Protein AF-A0A378ALI8-F1 (afdb_monomer)

Nearest PDB structures (foldseek):
  3pxp-assembly1_A  TM=5.967E-01  e=2.540E+00  Chloroflexus aurantiacus J-10-fl

Solvent-accessible surface area (backbone atoms only — not comparable to full-atom values): 5602 Å² total; per-residue (Å²): 121,74,34,82,67,58,72,71,56,58,54,37,56,77,68,70,47,96,68,85,75,52,72,69,38,52,52,22,44,29,59,65,69,66,48,50,66,66,53,38,35,49,54,26,54,76,65,75,44,87,48,75,88,65,79,70,81,75,71,79,74,68,78,50,73,66,59,48,53,55,57,62,69,44,64,88,56,91,83,86,87,76,81,81,87,127

Foldseek 3Di:
DQQPDDPVLVVCVVVVHDDQDDPSSLVSVCVSVVPDLVRSCVSCVSNVHHGDDDDDDPPPPPDDPVVVVVVVVCPPDDDDDDDDDD

Organism: Klebsiella pneumoniae (NCBI:txid573)

Sequence (86 aa):
MLADVGVTWYTWLEQGREVNPSEAVLVGVANALQCSPLETRHLFVLAGLTPPEATQVTVCEGISPGTRRMLDSLMPQPASIQKPNL

Mean predicted aligned error: 11.87 Å

Secondary structure (DSSP, 8-state):
--SS--HHHHHHHHTT------HHHHHHHHHHTT--HHHHHHHHHHTTSPPP--S------PPPHHHHHHHHHTTTS-----PPP-

pLDDT: mean 80.0, std 12.63, range [48.25, 95.88]

Radius of gyration: 19.73 Å; Cα contacts (8 Å, |Δi|>4): 49; chains: 1; bounding box: 43×22×50 Å

Structure (mmCIF, N/CA/C/O backbone):
data_AF-A0A378ALI8-F1
#
_entry.id   AF-A0A378ALI8-F1
#
loop_
_atom_site.group_PDB
_atom_site.id
_atom_site.type_symbol
_atom_site.label_atom_id
_atom_site.label_alt_id
_atom_site.label_comp_id
_atom_site.label_asym_id
_atom_site.label_entity_id
_atom_site.label_seq_id
_atom_site.pdbx_PDB_ins_code
_atom_site.Cartn_x
_atom_site.Cartn_y
_atom_site.Cartn_z
_atom_site.occupancy
_atom_site.B_iso_or_equiv
_atom_site.auth_seq_id
_atom_site.auth_comp_id
_atom_site.auth_asym_id
_atom_site.auth_atom_id
_atom_site.pdbx_PDB_model_num
ATOM 1 N N . MET A 1 1 ? 15.046 6.863 -11.452 1.00 52.22 1 MET A N 1
ATOM 2 C CA . MET A 1 1 ? 13.691 6.484 -11.904 1.00 52.22 1 MET A CA 1
ATOM 3 C C . MET A 1 1 ? 13.094 5.620 -10.801 1.00 52.22 1 MET A C 1
ATOM 5 O O . MET A 1 1 ? 13.768 4.689 -10.392 1.00 52.22 1 MET A O 1
ATOM 9 N N . LEU A 1 2 ? 11.952 5.994 -10.212 1.00 52.62 2 LEU A N 1
ATOM 10 C CA . LEU A 1 2 ? 11.519 5.476 -8.894 1.00 52.62 2 LEU A CA 1
ATOM 11 C C . LEU A 1 2 ? 10.931 4.051 -8.909 1.00 52.62 2 LEU A C 1
ATOM 13 O O . LEU A 1 2 ? 10.869 3.426 -7.862 1.00 52.62 2 LEU A O 1
ATOM 17 N N . ALA A 1 3 ? 10.576 3.514 -10.076 1.00 58.84 3 ALA A N 1
ATOM 18 C CA . ALA A 1 3 ? 10.118 2.126 -10.221 1.00 58.84 3 ALA A CA 1
ATOM 19 C C . ALA A 1 3 ? 10.488 1.509 -11.586 1.00 58.84 3 ALA A C 1
ATOM 21 O O . ALA A 1 3 ? 9.970 0.467 -11.961 1.00 58.84 3 ALA A O 1
ATOM 22 N N . ASP A 1 4 ? 11.342 2.191 -12.354 1.00 61.75 4 ASP A N 1
ATOM 23 C CA . ASP A 1 4 ? 11.672 1.865 -13.751 1.00 61.75 4 ASP A CA 1
ATOM 24 C C . ASP A 1 4 ? 10.462 1.689 -14.699 1.00 61.75 4 ASP A C 1
ATOM 26 O O . ASP A 1 4 ? 10.568 1.131 -15.788 1.00 61.75 4 ASP A O 1
ATOM 30 N N . VAL A 1 5 ? 9.308 2.252 -14.324 1.00 66.00 5 VAL A N 1
ATOM 31 C CA . VAL A 1 5 ? 8.104 2.328 -15.162 1.00 66.00 5 VAL A CA 1
ATOM 32 C C . VAL A 1 5 ? 7.802 3.766 -15.560 1.00 66.00 5 VAL A C 1
ATOM 34 O O . VAL A 1 5 ? 7.884 4.692 -14.752 1.00 66.00 5 VAL A O 1
ATOM 37 N N . GLY A 1 6 ? 7.473 3.958 -16.838 1.00 69.25 6 GLY A N 1
ATOM 38 C CA . GLY A 1 6 ? 7.066 5.253 -17.378 1.00 69.25 6 GLY A CA 1
ATOM 39 C C . GLY A 1 6 ? 5.654 5.655 -16.939 1.00 69.25 6 GLY A C 1
ATOM 40 O O . GLY A 1 6 ? 4.822 4.807 -16.623 1.00 69.25 6 GLY A O 1
A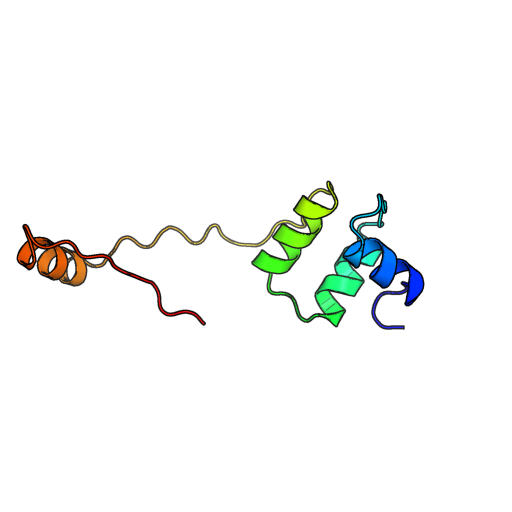TOM 41 N N . VAL A 1 7 ? 5.353 6.956 -16.994 1.00 69.81 7 VAL A N 1
ATOM 42 C CA . VAL A 1 7 ? 4.045 7.547 -16.625 1.00 69.81 7 VAL A CA 1
ATOM 43 C C . VAL A 1 7 ? 2.866 6.878 -17.352 1.00 69.81 7 VAL A C 1
ATOM 45 O O . VAL A 1 7 ? 1.805 6.650 -16.770 1.00 69.81 7 VAL A O 1
ATOM 48 N N . THR A 1 8 ? 3.061 6.503 -18.618 1.00 67.31 8 THR A N 1
ATOM 49 C CA . THR A 1 8 ? 2.059 5.801 -19.435 1.00 67.31 8 THR A CA 1
ATOM 50 C C . THR A 1 8 ? 1.643 4.462 -18.831 1.00 67.31 8 THR A C 1
ATOM 52 O O . THR A 1 8 ? 0.468 4.111 -18.874 1.00 67.31 8 THR A O 1
ATOM 55 N N . TRP A 1 9 ? 2.585 3.732 -18.229 1.00 72.69 9 TRP A N 1
ATOM 56 C CA . TRP A 1 9 ? 2.299 2.440 -17.611 1.00 72.69 9 TRP A CA 1
ATOM 57 C C . TRP A 1 9 ? 1.429 2.599 -16.360 1.00 72.69 9 TRP A C 1
ATOM 59 O O . TRP A 1 9 ? 0.423 1.906 -16.227 1.00 72.69 9 TRP A O 1
ATOM 69 N N . TYR A 1 10 ? 1.744 3.578 -15.504 1.00 68.12 10 TYR A N 1
ATOM 70 C CA . TYR A 1 10 ? 0.912 3.912 -14.341 1.00 68.12 10 TYR A CA 1
ATOM 71 C C . TYR A 1 10 ? -0.511 4.310 -14.764 1.00 68.12 10 TYR A C 1
ATOM 73 O O . TYR A 1 10 ? -1.494 3.910 -14.153 1.00 68.12 10 TYR A O 1
ATOM 81 N N . THR A 1 11 ? -0.640 5.038 -15.875 1.00 75.00 11 THR A N 1
ATOM 82 C CA . THR A 1 11 ? -1.952 5.465 -16.381 1.00 75.00 11 THR A CA 1
ATOM 83 C C . THR A 1 11 ? -2.794 4.280 -16.872 1.00 75.00 11 THR A C 1
ATOM 85 O O . THR A 1 11 ? -4.010 4.283 -16.716 1.00 75.00 11 THR A O 1
ATOM 88 N N . TRP A 1 12 ? -2.178 3.247 -17.452 1.00 75.69 12 TRP A N 1
ATOM 89 C CA . TRP A 1 12 ? -2.893 2.028 -17.848 1.00 75.69 12 TRP A CA 1
ATOM 90 C C . TRP A 1 12 ? -3.328 1.177 -16.661 1.00 75.69 12 TRP A C 1
ATOM 92 O O . TRP A 1 12 ? -4.417 0.604 -16.717 1.00 75.69 12 TRP A O 1
ATOM 102 N N . LEU A 1 13 ? -2.517 1.146 -15.600 1.00 73.44 13 LEU A N 1
ATOM 103 C CA . LEU A 1 13 ? -2.880 0.522 -14.330 1.00 73.44 13 LEU A CA 1
ATOM 104 C C . LEU A 1 13 ? -4.163 1.158 -13.763 1.00 73.44 13 LEU A C 1
ATOM 106 O O . LEU A 1 13 ? -5.129 0.451 -13.495 1.00 73.44 13 LEU A O 1
ATOM 110 N N . GLU A 1 14 ? -4.212 2.491 -13.679 1.00 77.19 14 GLU A N 1
ATOM 111 C CA . GLU A 1 14 ? -5.386 3.247 -13.197 1.00 77.19 14 GLU A CA 1
ATOM 112 C C . GLU A 1 14 ? -6.631 3.054 -14.081 1.00 77.19 14 GLU A C 1
ATOM 114 O O . GLU A 1 14 ? -7.765 3.094 -13.612 1.00 77.19 14 GLU A O 1
ATOM 119 N N . GLN A 1 15 ? -6.436 2.820 -15.381 1.00 81.56 15 GLN A N 1
ATOM 120 C CA . GLN A 1 15 ? -7.523 2.559 -16.330 1.00 81.56 15 GLN A CA 1
ATOM 121 C C . GLN A 1 15 ? -8.018 1.104 -16.315 1.00 81.56 15 GLN A C 1
ATOM 123 O O . GLN A 1 15 ? -8.907 0.769 -17.101 1.00 81.56 15 GLN A O 1
ATOM 128 N N . GLY A 1 16 ? -7.445 0.233 -15.476 1.00 69.19 16 GLY A N 1
ATOM 129 C CA . GLY A 1 16 ? -7.823 -1.180 -15.392 1.00 69.19 16 GLY A CA 1
ATOM 130 C C . GLY A 1 16 ? -7.554 -1.968 -16.677 1.00 69.19 16 GLY A C 1
ATOM 131 O O . GLY A 1 16 ? -8.213 -2.974 -16.936 1.00 69.19 16 GLY A O 1
ATOM 132 N N . ARG A 1 17 ? -6.622 -1.505 -17.519 1.00 76.69 17 ARG A N 1
ATOM 133 C CA . ARG A 1 17 ? -6.177 -2.269 -18.691 1.00 76.69 17 ARG A CA 1
ATOM 134 C C . ARG A 1 17 ? -5.313 -3.438 -18.235 1.00 76.69 17 ARG A C 1
ATOM 136 O O . ARG A 1 17 ? -4.579 -3.315 -17.258 1.00 76.69 17 ARG A O 1
ATOM 143 N N . GLU A 1 18 ? -5.343 -4.540 -18.984 1.00 68.81 18 GLU A N 1
ATOM 144 C CA . GLU A 1 18 ? -4.400 -5.634 -18.751 1.00 68.81 18 GLU A CA 1
ATOM 145 C C . GLU A 1 18 ? 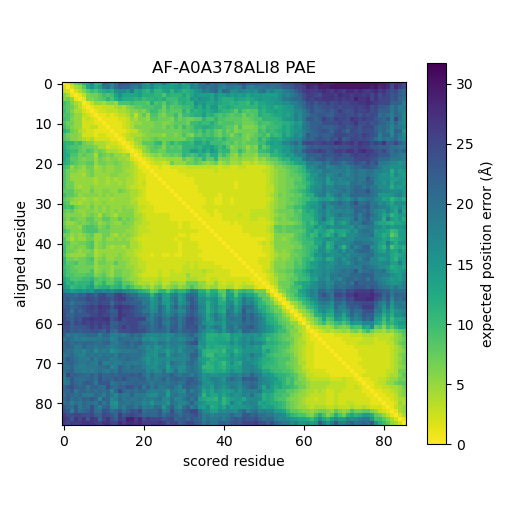-2.964 -5.126 -18.911 1.00 68.81 18 GLU A C 1
ATOM 147 O O . GLU A 1 18 ? -2.520 -4.741 -19.996 1.00 68.81 18 GLU A O 1
ATOM 152 N N . VAL A 1 19 ? -2.239 -5.126 -17.799 1.00 73.56 19 VAL A N 1
ATOM 153 C CA . VAL A 1 19 ? -0.799 -4.915 -17.735 1.00 73.56 19 VAL A CA 1
ATOM 154 C C . VAL A 1 19 ? -0.204 -6.120 -17.024 1.00 73.56 19 VAL A C 1
ATOM 156 O O . VAL A 1 19 ? -0.750 -6.582 -16.029 1.00 73.56 19 VAL A O 1
ATOM 159 N N . ASN A 1 20 ? 0.913 -6.633 -17.538 1.00 77.62 20 ASN A N 1
ATOM 160 C CA . ASN A 1 20 ? 1.609 -7.771 -16.942 1.00 77.62 20 ASN A CA 1
ATOM 161 C C . ASN A 1 20 ? 2.966 -7.301 -16.382 1.00 77.62 20 ASN A C 1
ATOM 163 O O . ASN A 1 20 ? 3.989 -7.457 -17.057 1.00 77.62 20 ASN A O 1
ATOM 167 N N . PRO A 1 21 ? 2.989 -6.592 -15.234 1.00 78.81 21 PRO A N 1
ATOM 168 C CA . PRO A 1 21 ? 4.237 -6.147 -14.625 1.00 78.81 21 PRO A CA 1
ATOM 169 C C . PRO A 1 21 ? 5.119 -7.326 -14.232 1.00 78.81 21 PRO A C 1
ATOM 171 O O . PRO A 1 21 ? 4.636 -8.366 -13.795 1.00 78.81 21 PRO A O 1
ATOM 174 N N . SER A 1 22 ? 6.432 -7.127 -14.303 1.00 85.94 22 SER A N 1
ATOM 175 C CA . SER A 1 22 ? 7.360 -8.019 -13.618 1.00 85.94 22 SER A CA 1
ATOM 176 C C . SER A 1 22 ? 7.298 -7.793 -12.104 1.00 85.94 22 SER A C 1
ATOM 178 O O . SER A 1 22 ? 6.939 -6.711 -11.631 1.00 85.94 22 SER A O 1
ATOM 180 N N . GLU A 1 23 ? 7.724 -8.790 -11.329 1.00 86.69 23 GLU A N 1
ATOM 181 C CA . GLU A 1 23 ? 7.842 -8.662 -9.871 1.00 86.69 23 GLU A CA 1
ATOM 182 C C . GLU A 1 23 ? 8.720 -7.466 -9.469 1.00 86.69 23 GLU A C 1
ATOM 184 O O . GLU A 1 23 ? 8.367 -6.710 -8.568 1.00 86.69 23 GLU A O 1
ATOM 189 N N . ALA A 1 24 ? 9.825 -7.233 -10.186 1.00 86.12 24 ALA A N 1
ATOM 190 C CA . ALA A 1 24 ? 10.730 -6.112 -9.931 1.00 86.12 24 ALA A CA 1
ATOM 191 C C . ALA A 1 24 ? 10.042 -4.744 -10.084 1.00 86.12 24 ALA A C 1
ATOM 193 O O . ALA A 1 24 ? 10.289 -3.835 -9.290 1.00 86.12 24 ALA A O 1
ATOM 194 N N . VAL A 1 25 ? 9.148 -4.608 -11.070 1.00 85.38 25 VAL A N 1
ATOM 195 C CA . VAL A 1 25 ? 8.350 -3.391 -11.273 1.00 85.38 25 VAL A CA 1
ATOM 196 C C . VAL A 1 25 ? 7.385 -3.178 -10.108 1.00 85.38 25 VAL A C 1
ATOM 198 O O . VAL A 1 25 ? 7.331 -2.078 -9.563 1.00 85.38 25 VAL A O 1
ATOM 201 N N . LEU A 1 26 ? 6.669 -4.218 -9.670 1.00 87.38 26 LEU A N 1
ATOM 202 C CA . LEU A 1 26 ? 5.748 -4.117 -8.528 1.00 87.38 26 LEU A CA 1
ATOM 203 C C . LEU A 1 26 ? 6.475 -3.795 -7.217 1.00 87.38 26 LEU A C 1
ATOM 205 O O . LEU A 1 26 ? 5.975 -2.986 -6.440 1.00 87.38 26 LEU A O 1
ATOM 209 N N . VAL A 1 27 ? 7.672 -4.349 -6.991 1.00 88.12 27 VAL A N 1
ATOM 210 C CA . VAL A 1 27 ? 8.527 -3.974 -5.848 1.00 88.12 27 VAL A CA 1
ATOM 211 C C . VAL A 1 27 ? 8.929 -2.501 -5.928 1.00 88.12 27 VAL A C 1
ATOM 213 O O . VAL A 1 27 ? 8.847 -1.785 -4.932 1.00 88.12 27 VAL A O 1
ATOM 216 N N . GLY A 1 28 ? 9.332 -2.024 -7.108 1.00 88.12 28 GLY A N 1
ATOM 217 C CA . GLY A 1 28 ? 9.654 -0.614 -7.328 1.00 88.12 28 GLY A CA 1
ATOM 218 C C . GLY A 1 28 ? 8.472 0.307 -7.020 1.00 88.12 28 GLY A C 1
ATOM 219 O O . GLY A 1 2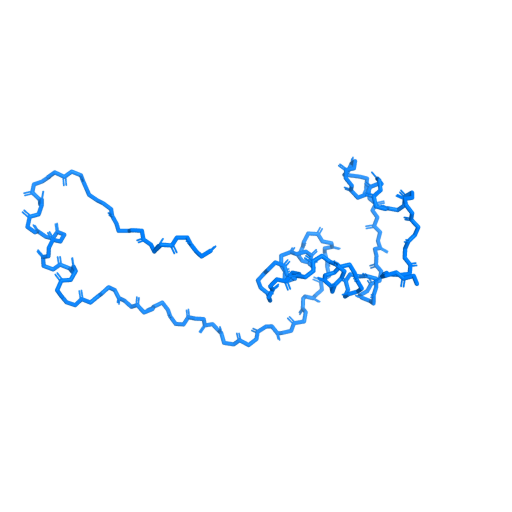8 ? 8.634 1.303 -6.319 1.00 88.12 28 GLY A O 1
ATOM 220 N N . VAL A 1 29 ? 7.275 -0.053 -7.487 1.00 86.00 29 VAL A N 1
ATOM 221 C CA . VAL A 1 29 ? 6.035 0.694 -7.225 1.00 86.00 29 VAL A CA 1
ATOM 222 C C . VAL A 1 29 ? 5.698 0.702 -5.734 1.00 86.00 29 VAL A C 1
ATOM 224 O O . VAL A 1 29 ? 5.473 1.775 -5.179 1.00 86.00 29 VAL A O 1
ATOM 227 N N . ALA A 1 30 ? 5.719 -0.456 -5.069 1.00 89.62 30 ALA A N 1
ATOM 228 C CA . ALA A 1 30 ? 5.453 -0.558 -3.634 1.00 89.62 30 ALA A CA 1
ATOM 229 C C . ALA A 1 30 ? 6.422 0.304 -2.807 1.00 89.62 30 ALA A C 1
ATOM 231 O O . ALA A 1 30 ? 5.999 1.021 -1.902 1.00 89.62 30 ALA A O 1
ATOM 232 N N . ASN A 1 31 ? 7.709 0.307 -3.169 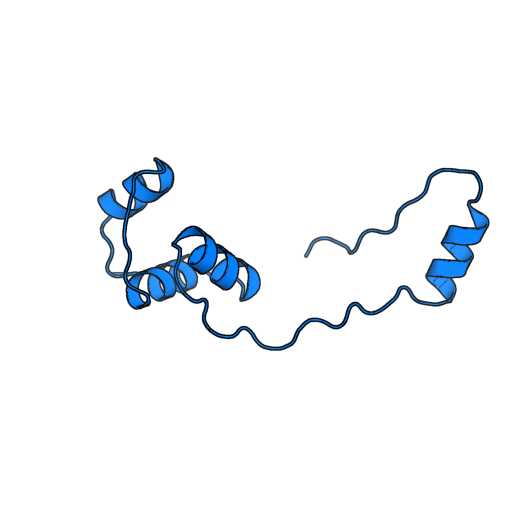1.00 89.19 31 ASN A N 1
ATOM 233 C CA . ASN A 1 31 ? 8.721 1.148 -2.530 1.00 89.19 31 ASN A CA 1
ATOM 234 C C . ASN A 1 31 ? 8.484 2.644 -2.787 1.00 89.19 31 ASN A C 1
ATOM 236 O O . ASN A 1 31 ? 8.579 3.449 -1.862 1.00 89.19 31 ASN A O 1
ATOM 240 N N . ALA A 1 32 ? 8.166 3.028 -4.027 1.00 88.00 32 ALA A N 1
ATOM 241 C CA . ALA A 1 32 ? 7.914 4.420 -4.396 1.00 88.00 32 ALA A CA 1
ATOM 242 C C . ALA A 1 32 ? 6.678 5.001 -3.689 1.00 88.00 32 ALA A C 1
ATOM 244 O O . ALA A 1 32 ? 6.682 6.174 -3.319 1.00 88.00 32 ALA A O 1
ATOM 245 N N . LEU A 1 33 ? 5.650 4.174 -3.481 1.00 87.75 33 LEU A N 1
ATOM 246 C CA . LEU A 1 33 ? 4.418 4.530 -2.772 1.00 87.75 33 LEU A CA 1
ATOM 247 C C . LEU A 1 33 ? 4.502 4.321 -1.252 1.00 87.75 33 LEU A C 1
ATOM 249 O O . LEU A 1 33 ? 3.534 4.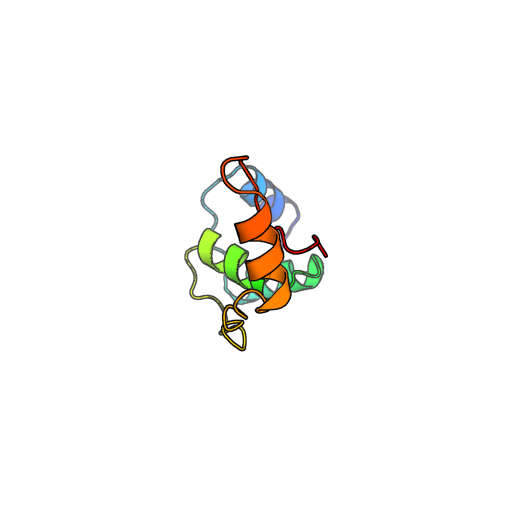609 -0.557 1.00 87.75 33 LEU A O 1
ATOM 253 N N . GLN A 1 34 ? 5.642 3.850 -0.733 1.00 90.38 34 GLN A N 1
ATOM 254 C CA . GLN A 1 34 ? 5.844 3.531 0.686 1.00 90.38 34 GLN A CA 1
ATOM 255 C C . GLN A 1 34 ? 4.778 2.576 1.248 1.00 90.38 34 GLN A C 1
ATOM 257 O O . GLN A 1 34 ? 4.343 2.713 2.391 1.00 90.38 34 GLN A O 1
ATOM 262 N N . CYS A 1 35 ? 4.357 1.600 0.442 1.00 89.12 35 CYS A N 1
ATOM 263 C CA . CYS A 1 35 ? 3.353 0.623 0.837 1.00 89.12 35 CYS A CA 1
ATOM 264 C C . CYS A 1 35 ? 3.812 -0.183 2.058 1.00 89.12 35 CYS A C 1
ATOM 266 O O . CYS A 1 35 ? 4.934 -0.691 2.124 1.00 89.12 35 CYS A O 1
ATOM 268 N N . SER A 1 36 ? 2.895 -0.391 2.995 1.00 89.06 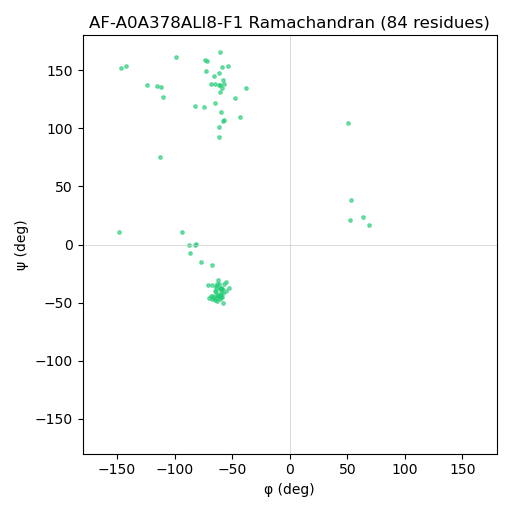36 SER A N 1
ATOM 269 C CA . SER A 1 36 ? 3.034 -1.380 4.058 1.00 89.06 36 SER A CA 1
ATOM 270 C C . SER A 1 36 ? 3.163 -2.804 3.485 1.00 89.06 36 SER A C 1
ATOM 272 O O . SER A 1 36 ? 2.825 -3.057 2.320 1.00 89.06 36 SER A O 1
ATOM 274 N N . PRO A 1 37 ? 3.592 -3.794 4.292 1.00 88.31 37 PRO A N 1
ATOM 275 C CA . PRO A 1 37 ? 3.636 -5.191 3.854 1.00 88.31 37 PRO A CA 1
ATOM 276 C C . PRO A 1 37 ? 2.274 -5.724 3.383 1.00 88.31 37 PRO A C 1
ATOM 278 O O . PRO A 1 37 ? 2.206 -6.526 2.451 1.00 88.31 37 PRO A O 1
ATOM 281 N N . LEU A 1 38 ? 1.180 -5.258 3.999 1.00 88.38 38 LEU A N 1
ATOM 282 C CA . LEU A 1 38 ? -0.178 -5.645 3.620 1.00 88.38 38 LEU A CA 1
ATOM 283 C C . LEU A 1 38 ? -0.572 -5.053 2.263 1.00 88.38 38 LEU A C 1
ATOM 285 O O . LEU A 1 38 ? -1.085 -5.775 1.409 1.00 88.38 38 LEU A O 1
ATOM 289 N N . GLU A 1 39 ? -0.304 -3.765 2.053 1.00 89.56 39 GLU A N 1
ATOM 290 C CA . GLU A 1 39 ? -0.573 -3.081 0.783 1.00 89.56 39 GLU A CA 1
ATOM 291 C C . GLU A 1 39 ? 0.280 -3.659 -0.348 1.00 89.56 39 GLU A C 1
ATOM 293 O O . GLU A 1 39 ? -0.236 -3.926 -1.429 1.00 89.56 39 GLU A O 1
ATOM 298 N N . THR A 1 40 ? 1.552 -3.963 -0.077 1.00 90.62 40 THR A N 1
ATOM 299 C CA . THR A 1 40 ? 2.450 -4.627 -1.034 1.00 90.62 40 THR A CA 1
ATOM 300 C C . THR A 1 40 ? 1.900 -5.993 -1.431 1.00 90.62 40 THR A C 1
ATOM 302 O O . THR A 1 40 ? 1.794 -6.308 -2.613 1.00 90.62 40 THR A O 1
ATOM 305 N N . ARG A 1 41 ? 1.468 -6.806 -0.460 1.00 90.00 41 ARG A N 1
ATOM 306 C CA . ARG A 1 41 ? 0.830 -8.094 -0.748 1.00 90.00 41 ARG A CA 1
ATOM 307 C C . ARG A 1 41 ? -0.440 -7.922 -1.581 1.00 90.00 41 ARG A C 1
ATOM 309 O O . ARG A 1 41 ? -0.649 -8.682 -2.523 1.00 90.00 41 ARG A O 1
ATOM 316 N N . HIS A 1 42 ? -1.293 -6.961 -1.231 1.00 87.19 42 HIS A N 1
ATOM 317 C CA . HIS A 1 42 ? -2.529 -6.700 -1.964 1.00 87.19 42 HIS A CA 1
ATOM 318 C C . HIS A 1 42 ? -2.251 -6.315 -3.422 1.00 87.19 42 HIS A C 1
ATOM 320 O O . HIS A 1 42 ? -2.875 -6.860 -4.329 1.00 87.19 42 HIS A O 1
ATOM 326 N N . LEU A 1 43 ? -1.253 -5.464 -3.648 1.00 87.94 43 LEU A N 1
ATOM 327 C CA . LEU A 1 43 ? -0.793 -5.040 -4.967 1.00 87.94 43 LEU A CA 1
ATOM 328 C C . LEU A 1 43 ? -0.313 -6.221 -5.835 1.00 87.94 43 LEU A C 1
ATOM 330 O O . LEU A 1 43 ? -0.693 -6.310 -7.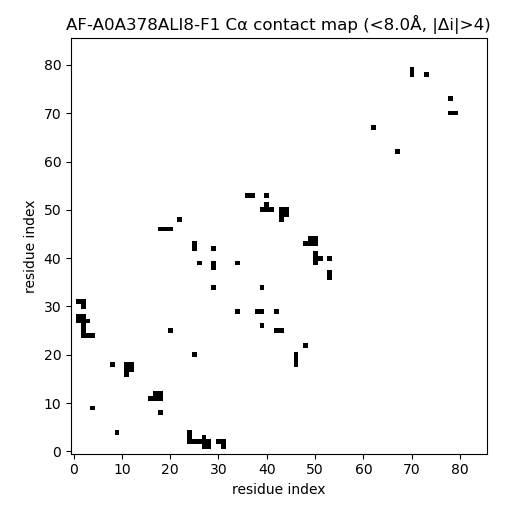000 1.00 87.94 43 LEU A O 1
ATOM 334 N N . PHE A 1 44 ? 0.431 -7.179 -5.274 1.00 89.81 44 PHE A N 1
ATOM 335 C CA . PHE A 1 44 ? 0.814 -8.410 -5.988 1.00 89.81 44 PHE A CA 1
ATOM 336 C C . PHE A 1 44 ? -0.390 -9.296 -6.339 1.00 89.81 44 PHE A C 1
ATOM 338 O O . PHE A 1 44 ? -0.457 -9.825 -7.447 1.00 89.81 44 PHE A O 1
ATOM 345 N N . VAL A 1 45 ? -1.362 -9.421 -5.426 1.00 88.44 45 VAL A N 1
ATOM 346 C CA . VAL A 1 45 ? -2.599 -10.185 -5.665 1.00 88.44 45 VAL A CA 1
ATOM 347 C C . VAL A 1 45 ? -3.415 -9.570 -6.802 1.00 88.44 45 VAL A C 1
ATOM 349 O O . VAL A 1 45 ? -3.890 -10.304 -7.666 1.00 88.44 45 VAL A O 1
ATOM 352 N N . LEU A 1 46 ? -3.549 -8.240 -6.837 1.00 85.44 46 LEU A N 1
ATOM 353 C CA . LEU A 1 46 ? -4.233 -7.536 -7.927 1.00 85.44 46 LEU A CA 1
ATOM 354 C C . LEU A 1 46 ? -3.548 -7.758 -9.282 1.00 85.44 46 LEU A C 1
ATOM 356 O O . LEU A 1 46 ? -4.228 -7.854 -10.298 1.00 85.44 46 LEU A O 1
ATOM 360 N N . ALA A 1 47 ? -2.220 -7.882 -9.291 1.00 85.44 47 ALA A N 1
ATOM 361 C CA . ALA A 1 47 ? -1.438 -8.164 -10.492 1.00 85.44 47 ALA A CA 1
ATOM 362 C C . ALA A 1 47 ? -1.391 -9.657 -10.879 1.00 85.44 47 ALA A C 1
ATOM 364 O O . ALA A 1 47 ? -0.743 -10.007 -11.861 1.00 85.44 47 ALA A O 1
ATOM 365 N N . GLY A 1 48 ? -2.036 -10.548 -10.114 1.00 86.62 48 GLY A N 1
ATOM 366 C CA . GLY A 1 48 ? -2.012 -11.992 -10.367 1.00 86.62 48 GLY A CA 1
ATOM 367 C C . GLY A 1 48 ? -0.651 -12.657 -10.125 1.00 86.62 48 GLY A C 1
ATOM 368 O O . GLY A 1 48 ? -0.428 -13.772 -10.596 1.00 86.62 48 GLY A O 1
ATOM 369 N N . LEU A 1 49 ? 0.259 -11.996 -9.402 1.00 88.12 49 LEU A N 1
ATOM 370 C CA . LEU A 1 49 ? 1.580 -12.528 -9.064 1.00 88.12 49 LEU A CA 1
ATOM 371 C C . LEU A 1 49 ? 1.611 -13.107 -7.649 1.00 88.12 49 LEU A C 1
ATOM 373 O O . LEU A 1 49 ? 0.778 -12.794 -6.796 1.00 88.12 49 LEU A O 1
ATOM 377 N N . THR A 1 50 ? 2.620 -13.938 -7.381 1.00 88.62 50 THR A N 1
ATOM 378 C CA . THR A 1 50 ? 2.850 -14.469 -6.033 1.00 88.62 50 THR A CA 1
ATOM 379 C C . THR A 1 50 ? 3.436 -13.359 -5.156 1.00 88.62 50 THR A C 1
ATOM 381 O O . THR A 1 50 ? 4.515 -12.860 -5.471 1.00 88.62 50 THR A O 1
ATOM 384 N N . PRO A 1 51 ? 2.758 -12.935 -4.074 1.00 84.88 51 PRO A N 1
ATOM 385 C CA . PRO A 1 51 ? 3.285 -11.899 -3.198 1.00 84.88 51 PRO A CA 1
ATOM 386 C C . PRO A 1 51 ? 4.546 -12.385 -2.471 1.00 84.88 51 PRO A C 1
ATOM 388 O O . PRO A 1 51 ? 4.595 -13.553 -2.071 1.00 84.88 51 PRO A O 1
ATOM 391 N N . PRO A 1 52 ? 5.533 -11.503 -2.226 1.00 78.31 52 PRO A N 1
ATOM 392 C CA . PRO A 1 52 ? 6.632 -11.824 -1.326 1.00 78.31 52 PRO A CA 1
ATOM 393 C C . PRO A 1 52 ? 6.056 -12.183 0.050 1.00 78.31 52 PRO A C 1
ATOM 395 O O . PRO A 1 52 ? 5.103 -11.546 0.511 1.00 78.31 52 PRO A O 1
ATOM 398 N N . GLU A 1 53 ? 6.589 -13.225 0.695 1.00 68.81 53 GLU A N 1
ATOM 399 C CA . GLU A 1 53 ? 6.111 -13.659 2.011 1.00 68.81 53 GLU A CA 1
ATOM 400 C C . GLU A 1 53 ? 6.214 -12.503 3.015 1.00 68.81 53 GLU A C 1
ATOM 402 O O . GLU A 1 53 ? 7.297 -12.127 3.461 1.00 68.81 53 GLU A O 1
ATOM 407 N N . ALA A 1 54 ? 5.069 -11.926 3.379 1.00 60.62 54 ALA A N 1
ATOM 408 C CA . ALA A 1 54 ? 4.993 -10.981 4.476 1.00 60.62 54 ALA A CA 1
ATOM 409 C C . ALA A 1 54 ? 4.904 -11.753 5.799 1.00 60.62 54 ALA A C 1
ATOM 411 O O . ALA A 1 54 ? 3.970 -12.522 6.039 1.00 60.62 54 ALA A O 1
ATOM 412 N N . THR A 1 55 ? 5.913 -11.508 6.631 1.00 59.88 55 THR A N 1
ATOM 413 C CA .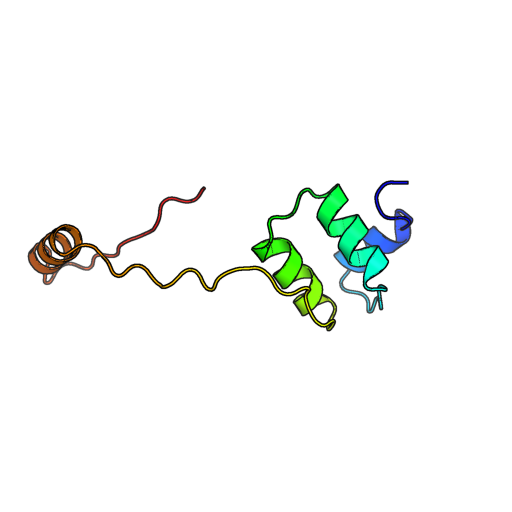 THR A 1 55 ? 6.090 -11.903 8.026 1.00 59.88 55 THR A CA 1
ATOM 414 C C . THR A 1 55 ? 4.804 -11.859 8.849 1.00 59.88 55 THR A C 1
ATOM 416 O O . THR A 1 55 ? 4.079 -10.870 8.832 1.00 59.88 55 THR A O 1
ATOM 419 N N . GLN A 1 56 ? 4.623 -12.936 9.623 1.00 58.28 56 GLN A N 1
ATOM 420 C CA . GLN A 1 56 ? 3.681 -13.133 10.725 1.00 58.28 56 GLN A CA 1
ATOM 421 C C . GLN A 1 56 ? 2.227 -12.785 10.401 1.00 58.28 56 GLN A C 1
ATOM 423 O O . GLN A 1 56 ? 1.797 -11.635 10.455 1.00 58.28 56 GLN A O 1
ATOM 428 N N . VAL A 1 57 ? 1.430 -13.842 10.206 1.00 56.34 57 VAL A N 1
ATOM 429 C CA . VAL A 1 57 ? 0.001 -13.810 10.526 1.00 56.34 57 VAL A CA 1
ATOM 430 C C . VAL A 1 57 ? -0.111 -13.113 11.874 1.00 56.34 57 VAL A C 1
ATOM 432 O O . VAL A 1 57 ? 0.351 -13.648 12.884 1.00 56.34 57 VAL A O 1
ATOM 435 N N . THR A 1 58 ? -0.650 -11.895 11.886 1.00 57.75 58 THR A N 1
ATOM 436 C CA . THR A 1 58 ? -1.031 -11.245 13.129 1.00 57.75 58 THR A CA 1
ATOM 437 C C . THR A 1 58 ? -2.077 -12.178 13.696 1.00 57.75 58 THR A C 1
ATOM 439 O O . THR A 1 58 ? -3.200 -12.245 13.191 1.00 57.75 58 THR A O 1
ATOM 442 N N . VAL A 1 59 ? -1.665 -13.003 14.663 1.00 56.72 59 VAL A N 1
ATOM 443 C CA . VAL A 1 59 ? -2.584 -13.838 15.421 1.00 56.72 59 VAL A CA 1
ATOM 444 C C . VAL A 1 59 ? -3.690 -12.888 15.821 1.00 56.72 59 VAL A C 1
ATOM 446 O O . VAL A 1 59 ? -3.409 -11.786 16.297 1.00 56.72 59 VAL A O 1
ATOM 449 N N . CYS A 1 60 ? -4.929 -13.252 15.505 1.00 59.28 60 CYS A N 1
ATOM 450 C CA . CYS A 1 60 ? -6.064 -12.451 15.898 1.00 59.28 60 CYS A CA 1
ATOM 451 C C . CYS A 1 60 ? -6.029 -12.427 17.427 1.00 59.28 60 CYS A C 1
ATOM 453 O O . CYS A 1 60 ? -6.484 -13.373 18.065 1.00 59.28 60 CYS A O 1
ATOM 455 N N . GLU A 1 61 ? -5.383 -11.412 18.009 1.00 65.88 61 GLU A N 1
ATOM 456 C CA . GLU A 1 61 ? -5.381 -11.189 19.442 1.00 65.88 61 GLU A CA 1
ATOM 457 C C . GLU A 1 61 ? -6.851 -11.043 19.789 1.00 65.88 61 GLU A C 1
ATOM 459 O O . GLU A 1 61 ? -7.520 -10.093 19.369 1.00 65.88 61 GLU A O 1
ATOM 464 N N . GLY A 1 62 ? -7.392 -12.082 20.424 1.00 72.00 62 GLY A N 1
ATOM 465 C CA . GLY A 1 62 ? -8.769 -12.071 20.871 1.00 72.00 62 GLY A CA 1
ATOM 466 C C . GLY A 1 62 ? -9.005 -10.827 21.720 1.00 72.00 62 GLY A C 1
ATOM 467 O O . GLY A 1 62 ? -8.086 -10.276 22.328 1.00 72.00 62 GLY A O 1
ATOM 468 N N . ILE A 1 63 ? -10.249 -10.361 21.768 1.00 84.06 63 ILE A N 1
ATOM 469 C CA . ILE A 1 63 ? -10.593 -9.234 22.635 1.00 84.06 63 ILE A CA 1
ATOM 470 C C . ILE A 1 63 ? -10.246 -9.577 24.089 1.00 84.06 63 ILE A C 1
ATOM 472 O O . ILE A 1 63 ? -10.448 -10.709 24.537 1.00 84.06 63 ILE A O 1
ATOM 476 N N . SER A 1 64 ? -9.734 -8.599 24.839 1.00 87.75 64 SER A N 1
ATOM 477 C CA . SER A 1 64 ? -9.423 -8.819 26.251 1.00 87.75 64 SER A CA 1
ATOM 478 C C . SER A 1 64 ? -10.684 -9.254 27.024 1.00 87.75 64 SER A C 1
ATOM 480 O O . SER A 1 64 ? -11.798 -8.842 26.668 1.00 87.75 64 SER A O 1
ATOM 482 N N . PRO A 1 65 ? -10.555 -10.018 28.126 1.00 89.62 65 PRO A N 1
ATOM 483 C CA . PRO A 1 65 ? -11.701 -10.380 28.960 1.00 89.62 65 PRO A CA 1
ATOM 484 C C . PRO A 1 65 ? -12.502 -9.165 29.456 1.00 89.62 65 PRO A C 1
ATOM 486 O O . PRO A 1 65 ? -13.718 -9.250 29.605 1.00 89.62 65 PRO A O 1
ATOM 489 N N . GLY A 1 66 ? -11.841 -8.023 29.686 1.00 91.44 66 GLY A N 1
ATOM 490 C CA . GLY A 1 66 ? -12.499 -6.773 30.076 1.00 91.44 66 GLY A CA 1
ATOM 491 C C . GLY A 1 66 ? -13.364 -6.195 28.956 1.00 91.44 66 GLY A C 1
ATOM 492 O O . GLY A 1 66 ? -14.532 -5.885 29.182 1.00 91.44 66 GLY A O 1
ATOM 493 N N . THR A 1 67 ? -12.826 -6.135 27.734 1.00 90.06 67 THR A N 1
ATOM 494 C CA . THR A 1 67 ? -13.573 -5.688 26.547 1.00 90.06 67 THR A CA 1
ATOM 495 C C . THR A 1 67 ? -14.777 -6.592 26.283 1.00 90.06 67 THR A C 1
ATOM 497 O O . THR A 1 67 ? -15.850 -6.100 25.940 1.00 90.06 67 THR A O 1
ATOM 500 N N . ARG A 1 68 ? -14.634 -7.905 26.507 1.00 91.94 68 ARG A N 1
ATOM 501 C CA . ARG A 1 68 ? -15.749 -8.848 26.383 1.00 91.94 68 ARG A CA 1
ATOM 502 C C . ARG A 1 68 ? -16.853 -8.600 27.410 1.00 91.94 68 ARG A C 1
ATOM 504 O O . ARG A 1 68 ? -18.004 -8.483 27.014 1.00 91.94 68 ARG A O 1
ATOM 511 N N . ARG A 1 69 ? -16.516 -8.437 28.695 1.00 94.38 69 ARG A N 1
ATOM 512 C CA . ARG A 1 69 ? -17.513 -8.121 29.739 1.00 94.38 69 ARG A CA 1
ATOM 513 C C . ARG A 1 69 ? -18.264 -6.825 29.449 1.00 94.38 69 ARG A C 1
ATOM 515 O O . ARG A 1 69 ? -19.462 -6.748 29.693 1.00 94.38 69 ARG A O 1
ATOM 522 N N . MET A 1 70 ? -17.565 -5.818 28.925 1.00 93.75 70 MET A N 1
ATOM 523 C CA . MET A 1 70 ? -18.192 -4.565 28.515 1.00 93.75 70 MET A CA 1
ATOM 524 C C . MET A 1 70 ? -19.196 -4.795 27.379 1.00 93.75 70 MET A C 1
ATOM 526 O O . MET A 1 70 ? -20.322 -4.319 27.469 1.00 93.75 70 MET A O 1
ATOM 530 N N . LEU A 1 71 ? -18.828 -5.567 26.351 1.00 93.50 71 LEU A N 1
ATOM 531 C CA . LEU A 1 71 ? -19.735 -5.909 25.252 1.00 93.50 71 LEU A CA 1
ATOM 532 C C . LEU A 1 71 ? -20.966 -6.688 25.746 1.00 93.50 71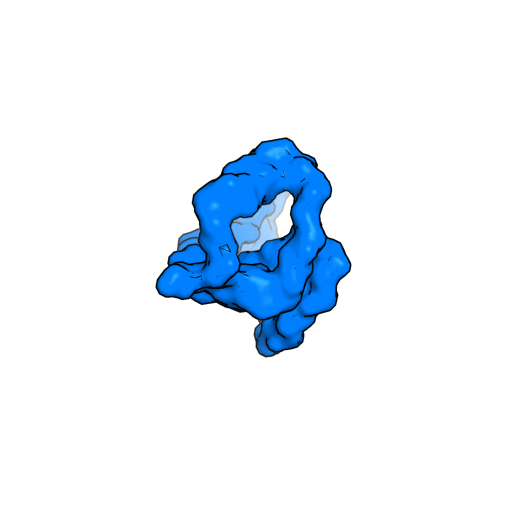 LEU A C 1
ATOM 534 O O . LEU A 1 71 ? -22.085 -6.353 25.372 1.00 93.50 71 LEU A O 1
ATOM 538 N N . ASP A 1 72 ? -20.767 -7.669 26.632 1.00 94.62 72 ASP A N 1
ATOM 539 C CA . ASP A 1 72 ? -21.853 -8.471 27.208 1.00 94.62 72 ASP A CA 1
ATOM 540 C C . ASP A 1 72 ? -22.820 -7.605 28.045 1.00 94.62 72 ASP A C 1
ATOM 542 O O . ASP A 1 72 ? -24.029 -7.829 28.025 1.00 94.62 72 ASP A O 1
ATOM 546 N N . SER A 1 73 ? -22.317 -6.565 28.726 1.00 95.88 73 SER A N 1
ATOM 547 C CA . SER A 1 73 ? -23.147 -5.630 29.508 1.00 95.88 73 SER A CA 1
ATOM 548 C C . SER A 1 73 ? -24.078 -4.753 28.665 1.00 95.88 73 SER A C 1
ATOM 550 O O . SER A 1 73 ? -25.034 -4.195 29.198 1.00 95.88 73 SER A O 1
ATOM 552 N N . LEU A 1 74 ? -23.813 -4.639 27.359 1.00 95.44 74 LEU A N 1
ATOM 553 C CA . LEU A 1 74 ? -24.627 -3.856 26.431 1.00 95.44 74 LEU A CA 1
ATOM 554 C C . LEU A 1 74 ? -25.796 -4.660 25.850 1.00 95.44 74 LEU A C 1
ATOM 556 O O . LEU A 1 74 ? -26.647 -4.073 25.188 1.00 95.44 74 LEU A O 1
ATOM 560 N N . MET A 1 75 ? -25.894 -5.975 26.091 1.00 92.81 75 MET A N 1
ATOM 561 C CA . MET A 1 75 ? -27.026 -6.761 25.586 1.00 92.81 75 MET A CA 1
ATOM 562 C C . MET A 1 75 ? -28.366 -6.260 26.167 1.00 92.81 75 MET A C 1
ATOM 564 O O . MET A 1 75 ? -28.452 -6.004 27.369 1.00 92.81 75 MET A O 1
ATOM 568 N N . PRO A 1 76 ? -29.438 -6.149 25.350 1.00 94.25 76 PRO A N 1
ATOM 569 C CA . PRO A 1 76 ? -29.558 -6.568 23.947 1.00 94.25 76 PRO A CA 1
ATOM 570 C C . PRO A 1 76 ? -29.244 -5.461 22.920 1.00 94.25 76 PRO A C 1
ATOM 572 O O . PRO A 1 76 ? -29.556 -5.622 21.740 1.00 94.25 76 PRO A O 1
ATOM 575 N N . GLN A 1 77 ? -28.687 -4.321 23.336 1.00 95.31 77 GLN A N 1
ATOM 576 C CA . GLN A 1 77 ? -28.377 -3.226 22.419 1.00 95.31 77 GLN A CA 1
ATOM 577 C C . GLN A 1 77 ? -27.293 -3.651 21.409 1.00 95.31 77 GLN A C 1
ATOM 579 O O . GLN A 1 77 ? -26.309 -4.291 21.790 1.00 95.31 77 GLN A O 1
ATOM 584 N N . PRO A 1 78 ? -27.433 -3.294 20.120 1.00 93.44 78 PRO A N 1
ATOM 585 C CA . PRO A 1 78 ? -26.390 -3.538 19.129 1.00 93.44 78 PRO A CA 1
ATOM 586 C C . PRO A 1 78 ? -25.088 -2.813 19.495 1.00 93.44 78 PRO A C 1
ATOM 588 O O . PRO A 1 78 ? -25.097 -1.612 19.757 1.00 93.44 78 PRO A O 1
ATOM 591 N N . ALA A 1 79 ? -23.963 -3.528 19.464 1.00 93.00 79 ALA A N 1
ATOM 592 C CA . ALA A 1 79 ? -22.636 -2.982 19.742 1.00 93.00 79 ALA A CA 1
ATOM 593 C C . ALA A 1 79 ? -21.562 -3.677 18.886 1.00 93.00 79 ALA A C 1
ATOM 595 O O . ALA A 1 79 ? -21.715 -4.838 18.504 1.00 93.00 79 ALA A O 1
ATOM 596 N N . SER A 1 80 ? -20.467 -2.972 18.578 1.00 91.31 80 SER A N 1
ATOM 597 C CA . SER A 1 80 ? -19.318 -3.515 17.835 1.00 91.31 80 SER A CA 1
ATOM 598 C C . SER A 1 80 ? -17.995 -2.969 18.380 1.00 91.31 80 SER A C 1
ATOM 600 O O . SER A 1 80 ? -17.962 -1.889 18.969 1.00 91.31 80 SER A O 1
ATOM 602 N N . ILE A 1 81 ? -16.909 -3.726 18.205 1.00 87.50 81 ILE A N 1
ATOM 603 C CA . ILE A 1 81 ? -15.548 -3.335 18.595 1.00 87.50 81 ILE A CA 1
ATOM 604 C C . ILE A 1 81 ? -14.755 -3.093 17.315 1.00 87.50 81 ILE A C 1
ATOM 606 O O . ILE A 1 81 ? -14.696 -3.969 16.453 1.00 87.50 81 ILE A O 1
ATOM 610 N N . GLN A 1 82 ? -14.126 -1.928 17.208 1.00 83.94 82 GLN A N 1
ATOM 611 C CA . GLN A 1 82 ? -13.247 -1.582 16.096 1.00 83.94 82 GLN A CA 1
ATOM 612 C C . GLN A 1 82 ? -11.827 -1.393 16.621 1.00 83.94 82 GLN A C 1
ATOM 614 O O . GLN A 1 82 ? -11.623 -0.772 17.666 1.00 83.94 82 GLN A O 1
ATOM 619 N N . LYS A 1 83 ? -10.838 -1.942 15.908 1.00 74.00 83 LYS A N 1
ATOM 620 C CA . LYS A 1 83 ? -9.450 -1.527 16.122 1.00 74.00 83 LYS A CA 1
ATOM 621 C C . LYS A 1 83 ? -9.326 -0.079 15.630 1.00 74.00 83 LYS A C 1
ATOM 623 O O . LYS A 1 83 ? -9.918 0.229 14.597 1.00 74.00 83 LYS A O 1
ATOM 628 N N . PRO A 1 84 ? -8.622 0.809 16.350 1.00 70.62 84 PRO A N 1
ATOM 629 C CA . PRO A 1 84 ? -8.376 2.152 15.849 1.00 70.62 84 PRO A CA 1
ATOM 630 C C . PRO A 1 84 ? -7.633 2.058 14.512 1.00 70.62 84 PRO A C 1
ATOM 632 O O . PRO A 1 84 ? -6.706 1.257 14.378 1.00 70.62 84 PRO A O 1
ATOM 635 N N . ASN A 1 85 ? -8.072 2.845 13.530 1.00 57.03 85 ASN A N 1
ATOM 636 C CA . ASN A 1 85 ? -7.357 2.986 12.266 1.00 57.03 85 ASN A CA 1
ATOM 637 C C . ASN A 1 85 ? -6.006 3.650 12.573 1.00 57.03 85 ASN A C 1
ATOM 639 O O . ASN A 1 85 ? -5.990 4.723 13.182 1.00 57.03 85 ASN A O 1
ATOM 643 N N . LEU A 1 86 ? -4.908 2.984 12.216 1.00 48.25 86 LEU A N 1
ATOM 644 C CA . LEU A 1 86 ? -3.583 3.602 12.141 1.00 48.25 86 LEU A CA 1
ATOM 645 C C . LEU A 1 86 ? -3.461 4.367 10.824 1.00 48.25 86 LEU A C 1
ATOM 647 O O . LEU A 1 86 ? -3.982 3.842 9.813 1.00 48.25 86 LEU A O 1
#